Protein AF-A0A972MQU6-F1 (afdb_monomer)

Secondary structure (DSSP, 8-state):
-EEEEEHHHHHH-TTHHHH-SEEEEEETTTTEEEEEEE-HHHHHHHHHHHHHHHHHHHHHHHHHHHHHHHHHTSS-TT--HHHHHHHHHHHHHHHTTTT-

Structure (mmCIF, N/CA/C/O backbone):
data_AF-A0A972MQU6-F1
#
_entry.id   AF-A0A972MQU6-F1
#
loop_
_atom_site.group_PDB
_atom_site.id
_atom_site.type_symbol
_atom_site.label_atom_id
_atom_site.label_alt_id
_atom_site.label_comp_id
_atom_site.label_asym_id
_atom_site.label_entity_id
_atom_site.label_seq_id
_atom_site.pdbx_PDB_ins_code
_atom_site.Cartn_x
_atom_site.Cartn_y
_atom_site.Cartn_z
_atom_site.occupancy
_atom_site.B_iso_or_equiv
_atom_site.auth_seq_id
_atom_site.auth_comp_id
_atom_site.auth_asym_id
_atom_site.auth_atom_id
_atom_site.pdbx_PDB_model_num
ATOM 1 N N . MET A 1 1 ? -9.882 8.830 4.722 1.00 69.69 1 MET A N 1
ATOM 2 C CA . MET A 1 1 ? -9.350 9.333 6.018 1.00 69.69 1 MET A CA 1
ATOM 3 C C . MET A 1 1 ? -8.235 8.416 6.510 1.00 69.69 1 MET A C 1
ATOM 5 O O . MET A 1 1 ? -8.321 7.220 6.249 1.00 69.69 1 MET A O 1
ATOM 9 N N . THR A 1 2 ? -7.221 8.954 7.201 1.00 84.31 2 THR A N 1
ATOM 10 C CA . THR A 1 2 ? -6.039 8.200 7.673 1.00 84.31 2 THR A CA 1
ATOM 11 C C . THR A 1 2 ? -6.000 8.139 9.196 1.00 84.31 2 THR A C 1
ATOM 13 O O . THR A 1 2 ? -6.266 9.147 9.851 1.00 84.31 2 THR A O 1
ATOM 16 N N . LYS A 1 3 ? -5.635 6.987 9.766 1.00 89.88 3 LYS A N 1
ATOM 17 C CA . LYS A 1 3 ? -5.463 6.823 11.216 1.00 89.88 3 LYS A CA 1
ATOM 18 C C . LYS A 1 3 ? -4.208 6.034 11.551 1.00 89.88 3 LYS A C 1
ATOM 20 O O . LYS A 1 3 ? -3.874 5.092 10.849 1.00 89.88 3 LYS A O 1
ATOM 25 N N . ARG A 1 4 ? -3.543 6.383 12.651 1.00 91.38 4 ARG A N 1
ATOM 26 C CA . ARG A 1 4 ? -2.405 5.628 13.185 1.00 91.38 4 ARG A CA 1
ATOM 27 C C . ARG A 1 4 ? -2.813 4.859 14.433 1.00 91.38 4 ARG A C 1
ATOM 29 O O . ARG A 1 4 ? -3.387 5.446 15.349 1.00 91.38 4 ARG A O 1
ATOM 36 N N . ILE A 1 5 ? -2.511 3.563 14.474 1.00 93.06 5 ILE A N 1
ATOM 37 C CA . ILE A 1 5 ? -2.854 2.683 15.595 1.00 93.06 5 ILE A CA 1
ATOM 38 C C . ILE A 1 5 ? -1.705 1.764 15.990 1.00 93.06 5 ILE A C 1
ATOM 40 O O . ILE A 1 5 ? -0.831 1.422 15.195 1.00 93.06 5 ILE A O 1
ATOM 44 N N . GLY A 1 6 ? -1.745 1.317 17.245 1.00 92.69 6 GLY A N 1
ATOM 45 C CA . GLY A 1 6 ? -0.802 0.318 17.730 1.00 92.69 6 GLY A CA 1
ATOM 46 C C . GLY A 1 6 ? -1.145 -1.079 17.212 1.00 92.69 6 GLY A C 1
ATOM 47 O O . GLY A 1 6 ? -2.316 -1.445 17.155 1.00 92.69 6 GLY A O 1
ATOM 48 N N . ILE A 1 7 ? -0.147 -1.921 16.947 1.00 89.75 7 ILE A N 1
ATOM 49 C CA . ILE A 1 7 ? -0.389 -3.290 16.457 1.00 89.75 7 ILE A CA 1
ATOM 50 C C . ILE A 1 7 ? -1.248 -4.144 17.412 1.00 89.75 7 ILE A C 1
ATOM 52 O O . ILE A 1 7 ? -2.109 -4.904 16.980 1.00 89.75 7 ILE A O 1
ATOM 56 N N . ARG A 1 8 ? -1.094 -3.957 18.732 1.00 90.19 8 ARG A N 1
ATOM 57 C CA . ARG A 1 8 ? -1.943 -4.614 19.750 1.00 90.19 8 ARG A CA 1
ATOM 58 C C . ARG A 1 8 ? -3.360 -4.040 19.810 1.00 90.19 8 ARG A C 1
ATOM 60 O O . ARG A 1 8 ? -4.273 -4.696 20.295 1.00 90.19 8 ARG A O 1
ATOM 67 N N . GLU A 1 9 ? -3.531 -2.787 19.404 1.00 90.31 9 GLU A N 1
ATOM 68 C CA . GLU A 1 9 ? -4.832 -2.121 19.338 1.00 90.31 9 GLU A CA 1
ATOM 69 C C . GLU A 1 9 ? -5.618 -2.634 18.132 1.00 90.31 9 GLU A C 1
ATOM 71 O O . GLU A 1 9 ? -6.769 -3.029 18.294 1.00 90.31 9 GLU A O 1
ATOM 76 N N . LEU A 1 10 ? -4.949 -2.771 16.981 1.00 90.00 10 LEU A N 1
ATOM 77 C CA . LEU A 1 10 ? -5.505 -3.402 15.785 1.00 90.00 10 LEU A CA 1
ATOM 78 C C . LEU A 1 10 ? -6.010 -4.823 16.066 1.00 90.00 10 LEU A C 1
ATOM 80 O O . LEU A 1 10 ? -7.134 -5.160 15.714 1.00 90.00 10 LEU A O 1
ATOM 84 N N . ALA A 1 11 ? -5.206 -5.639 16.755 1.00 87.38 11 ALA A N 1
ATOM 85 C CA . ALA A 1 11 ? -5.578 -7.016 17.085 1.00 87.38 11 ALA A CA 1
ATOM 86 C C . ALA A 1 11 ? -6.824 -7.120 17.987 1.00 87.38 11 ALA A C 1
ATOM 88 O O . ALA A 1 11 ? -7.496 -8.147 17.986 1.00 87.38 11 ALA A O 1
ATOM 89 N N . ARG A 1 12 ? -7.129 -6.076 18.770 1.00 91.69 12 ARG A N 1
ATOM 90 C CA . ARG A 1 12 ? -8.277 -6.046 19.692 1.00 91.69 12 ARG A CA 1
ATOM 91 C C . ARG A 1 12 ? -9.516 -5.385 19.100 1.00 91.69 12 ARG A C 1
ATOM 93 O O . ARG A 1 12 ? -10.610 -5.630 19.596 1.00 91.69 12 ARG A O 1
ATOM 100 N N . ASN A 1 13 ? -9.357 -4.542 18.083 1.00 87.44 13 ASN A N 1
ATOM 101 C CA . ASN A 1 13 ? -10.463 -3.838 17.451 1.00 87.44 13 ASN A CA 1
ATOM 102 C C . ASN A 1 13 ? -10.293 -3.809 15.930 1.00 87.44 13 ASN A C 1
ATOM 104 O O . ASN A 1 13 ? -9.726 -2.873 15.372 1.00 87.44 13 ASN A O 1
ATOM 108 N N . THR A 1 14 ? -10.8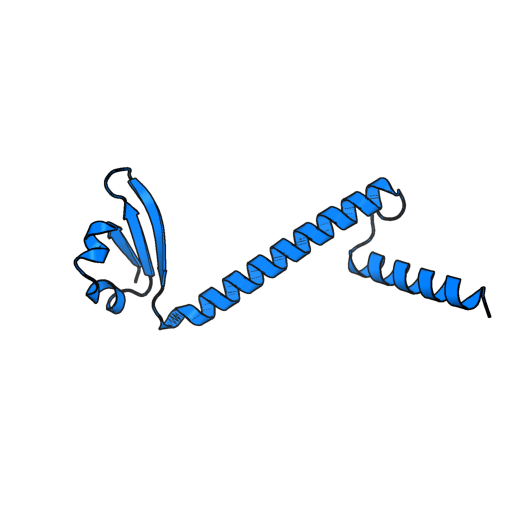23 -4.832 15.264 1.00 84.56 14 THR A N 1
ATOM 109 C CA . THR A 1 14 ? -10.772 -4.967 13.805 1.00 84.56 14 THR A CA 1
ATOM 110 C C . THR A 1 14 ? -11.821 -4.128 13.079 1.00 84.56 14 THR A C 1
ATOM 112 O O . THR A 1 14 ? -11.619 -3.832 11.908 1.00 84.56 14 THR A O 1
ATOM 115 N N . LYS A 1 15 ? -12.891 -3.669 13.752 1.00 88.81 15 LYS A N 1
ATOM 116 C CA . LYS A 1 15 ? -13.924 -2.803 13.139 1.00 88.81 15 LYS A CA 1
ATOM 117 C C . LYS A 1 15 ? -13.356 -1.505 12.574 1.00 88.81 15 LYS A C 1
ATOM 119 O O . LYS A 1 15 ? -13.891 -0.943 11.629 1.00 88.81 15 LYS A O 1
ATOM 124 N N . ILE A 1 16 ? -12.228 -1.060 13.119 1.00 87.56 16 ILE A N 1
ATOM 125 C CA . ILE A 1 16 ? -11.522 0.119 12.632 1.00 87.56 16 ILE A CA 1
ATOM 126 C C . ILE A 1 16 ? -11.092 -0.006 11.160 1.00 87.56 16 ILE A C 1
ATOM 128 O O . ILE A 1 16 ? -10.925 1.013 10.500 1.00 87.56 16 ILE A O 1
ATOM 132 N N . LEU A 1 17 ? -10.934 -1.231 10.639 1.00 86.56 17 LEU A N 1
ATOM 133 C CA . LEU A 1 17 ? -10.595 -1.494 9.237 1.00 86.56 17 LEU A CA 1
ATOM 134 C C . LEU A 1 17 ? -11.701 -1.042 8.268 1.00 86.56 17 LEU A C 1
ATOM 136 O O . LEU A 1 17 ? -11.395 -0.725 7.121 1.00 86.56 17 LEU A O 1
ATOM 140 N N . ASP A 1 18 ? -12.951 -0.971 8.734 1.00 88.81 18 ASP A N 1
ATOM 141 C CA . ASP A 1 18 ? -14.104 -0.552 7.929 1.00 88.81 18 ASP A CA 1
ATOM 142 C C . ASP A 1 18 ? -14.310 0.974 7.948 1.00 88.81 18 ASP A C 1
ATOM 144 O O . ASP A 1 18 ? -14.986 1.532 7.085 1.00 88.81 18 ASP A O 1
ATOM 148 N N . GLU A 1 19 ? -13.725 1.667 8.929 1.00 89.69 19 GLU A N 1
ATOM 149 C CA . GLU A 1 19 ? -13.951 3.099 9.170 1.00 89.69 19 GLU A CA 1
ATOM 150 C C . GLU A 1 19 ? -12.968 4.013 8.417 1.00 89.69 19 GLU A C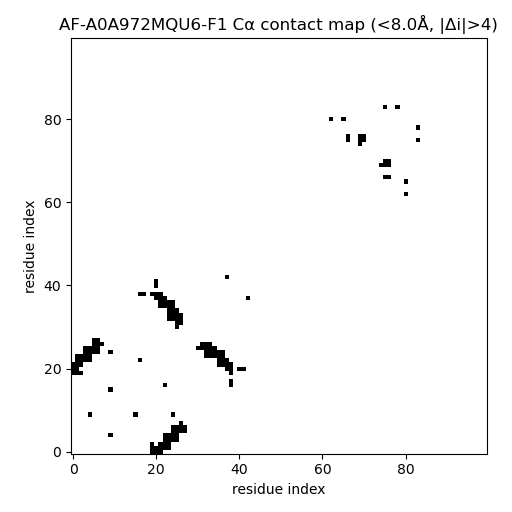 1
ATOM 152 O O . GLU A 1 19 ? -13.257 5.194 8.205 1.00 89.69 19 GLU A O 1
ATOM 157 N N . TYR A 1 20 ? -11.795 3.502 8.028 1.00 89.50 20 TYR A N 1
ATOM 158 C CA . TYR A 1 20 ? -10.710 4.311 7.462 1.00 89.50 20 TYR A CA 1
ATOM 159 C C . TYR A 1 20 ? -10.201 3.739 6.140 1.00 89.50 20 TYR A C 1
ATOM 161 O O . TYR A 1 20 ? -10.025 2.535 5.978 1.00 89.50 20 TYR A O 1
ATOM 169 N N . ASP A 1 21 ? -9.883 4.631 5.199 1.00 86.94 21 ASP A N 1
ATOM 170 C CA . ASP A 1 21 ? -9.274 4.247 3.921 1.00 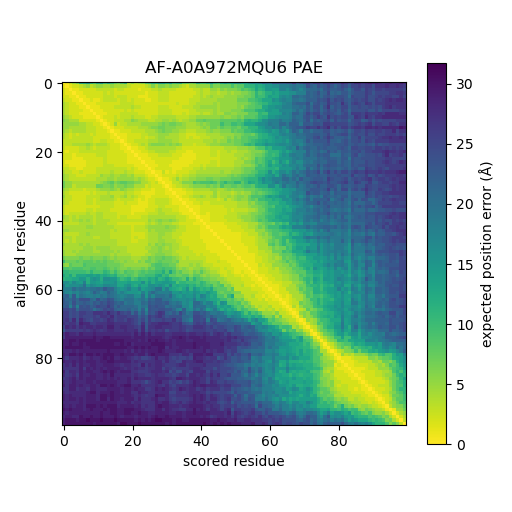86.94 21 ASP A CA 1
ATOM 171 C C . ASP A 1 21 ? -7.821 3.790 4.087 1.00 86.94 21 ASP A C 1
ATOM 173 O O . ASP A 1 21 ? -7.343 2.954 3.322 1.00 86.94 21 ASP A O 1
ATOM 177 N N . ILE A 1 22 ? -7.110 4.374 5.057 1.00 90.06 22 ILE A N 1
ATOM 178 C CA . ILE A 1 22 ? -5.694 4.112 5.322 1.00 90.06 22 ILE A CA 1
ATOM 179 C C . ILE A 1 22 ? -5.478 4.008 6.828 1.00 90.06 22 ILE A C 1
ATOM 181 O O . ILE A 1 22 ? -5.877 4.893 7.591 1.00 90.06 22 ILE A O 1
ATOM 185 N N . ILE A 1 23 ? -4.791 2.950 7.251 1.00 92.12 23 ILE A N 1
ATOM 186 C CA . ILE A 1 23 ? -4.414 2.738 8.647 1.00 92.12 23 ILE A CA 1
ATOM 187 C C . ILE A 1 23 ? -2.913 2.498 8.731 1.00 92.12 23 ILE A C 1
ATOM 189 O O . ILE A 1 23 ? -2.396 1.520 8.203 1.00 92.12 23 ILE A O 1
ATOM 193 N N . GLU A 1 24 ? -2.214 3.380 9.429 1.00 92.12 24 GLU A N 1
ATOM 194 C CA . GLU A 1 24 ? -0.808 3.233 9.781 1.00 92.12 24 GLU A CA 1
ATOM 195 C C . GLU A 1 24 ? -0.672 2.381 11.042 1.00 92.12 24 GLU A C 1
ATOM 197 O O . GLU A 1 24 ? -1.296 2.658 12.069 1.00 92.12 24 GLU A O 1
ATOM 202 N N . ILE A 1 25 ? 0.166 1.352 10.976 1.00 92.06 25 ILE A N 1
ATOM 203 C CA . ILE A 1 25 ? 0.386 0.405 12.064 1.00 92.06 25 ILE A CA 1
ATOM 204 C C . ILE A 1 25 ? 1.782 0.638 12.629 1.00 92.06 25 ILE A C 1
ATOM 206 O O . ILE A 1 25 ? 2.784 0.535 11.919 1.00 92.06 25 ILE A O 1
ATOM 210 N N . GLU A 1 26 ? 1.853 0.898 13.929 1.00 92.88 26 GLU A N 1
ATOM 211 C CA . GLU A 1 26 ? 3.107 1.032 14.670 1.00 92.88 26 GLU A CA 1
ATOM 212 C C . GLU A 1 26 ? 3.174 0.046 15.846 1.00 92.88 26 GLU A C 1
ATOM 214 O O . GLU A 1 26 ? 2.162 -0.300 16.467 1.00 92.88 26 GLU A O 1
ATOM 219 N N . ASP A 1 27 ? 4.376 -0.396 16.207 1.00 92.00 27 ASP A N 1
ATOM 220 C CA . ASP A 1 27 ? 4.614 -0.942 17.540 1.00 92.00 27 ASP A CA 1
ATOM 221 C C . ASP A 1 27 ? 4.917 0.218 18.498 1.00 92.00 27 ASP A C 1
ATOM 223 O O . ASP A 1 27 ? 6.020 0.759 18.562 1.00 92.00 27 ASP A O 1
ATOM 227 N N . LYS A 1 28 ? 3.906 0.591 19.288 1.00 90.88 28 LYS A N 1
ATOM 228 C CA . LYS A 1 28 ? 3.995 1.670 20.284 1.00 90.88 28 LYS A CA 1
ATOM 229 C C . LYS A 1 28 ? 5.096 1.447 21.329 1.00 90.88 28 LYS A C 1
ATOM 231 O O . LYS A 1 28 ? 5.528 2.412 21.950 1.00 90.88 28 LYS A O 1
ATOM 236 N N . ARG A 1 29 ? 5.554 0.203 21.547 1.00 89.56 29 ARG A N 1
ATOM 237 C CA . ARG A 1 29 ? 6.596 -0.100 22.542 1.00 89.56 29 ARG A CA 1
ATOM 238 C C . ARG A 1 29 ? 7.962 0.430 22.113 1.00 89.56 29 ARG A C 1
ATOM 240 O O . ARG A 1 29 ? 8.671 0.989 22.939 1.00 89.56 29 ARG A O 1
ATOM 247 N N . ASN A 1 30 ? 8.333 0.232 20.851 1.00 92.00 30 ASN A N 1
ATOM 248 C CA . ASN A 1 30 ? 9.626 0.652 20.304 1.00 92.00 30 ASN A CA 1
ATOM 249 C C . ASN A 1 30 ? 9.507 1.821 19.308 1.00 92.00 30 ASN A C 1
ATOM 251 O O . ASN A 1 30 ? 10.514 2.226 18.737 1.00 92.00 30 ASN A O 1
ATOM 255 N N . LYS A 1 31 ? 8.298 2.375 19.128 1.00 88.56 31 LYS A N 1
ATOM 256 C CA . LYS A 1 31 ? 7.972 3.435 18.158 1.00 88.56 31 LYS A CA 1
ATOM 257 C C . LYS A 1 31 ? 8.358 3.062 16.722 1.00 88.56 31 LYS A C 1
ATOM 259 O O . LYS A 1 31 ? 8.689 3.926 15.915 1.00 88.56 31 LYS A O 1
ATOM 264 N N . GLU A 1 32 ? 8.326 1.771 16.409 1.00 92.00 32 GLU A N 1
ATOM 265 C CA . GLU A 1 32 ? 8.684 1.265 15.092 1.00 92.00 32 GLU A CA 1
ATOM 266 C C . GLU A 1 32 ? 7.447 1.207 14.196 1.00 92.00 32 GLU A C 1
ATOM 268 O O . GLU A 1 32 ? 6.426 0.611 14.549 1.00 92.00 32 GLU A O 1
ATOM 273 N N . PHE A 1 33 ? 7.546 1.800 13.010 1.00 90.38 33 PHE A N 1
ATOM 274 C CA . PHE A 1 33 ? 6.519 1.685 11.986 1.00 90.38 33 PHE A CA 1
ATOM 275 C C . PHE A 1 33 ? 6.536 0.275 11.385 1.00 90.38 33 PHE A C 1
ATOM 277 O O . PHE A 1 33 ? 7.569 -0.185 10.903 1.00 90.38 33 PHE A O 1
ATOM 284 N N . LYS A 1 34 ? 5.396 -0.417 11.417 1.00 90.38 34 LYS A N 1
ATOM 285 C CA . LYS A 1 34 ? 5.273 -1.806 10.952 1.00 90.38 34 LYS A CA 1
ATOM 286 C C . LYS A 1 34 ? 4.651 -1.916 9.569 1.00 90.38 34 LYS A C 1
ATOM 288 O O . LYS A 1 34 ? 4.969 -2.856 8.848 1.00 90.38 34 LYS A O 1
ATOM 293 N N . GLY A 1 35 ? 3.790 -0.977 9.187 1.00 89.25 35 GLY A N 1
ATOM 294 C CA . GLY A 1 35 ? 3.206 -0.971 7.852 1.00 89.25 35 GLY A CA 1
ATOM 295 C C . GLY A 1 35 ? 1.939 -0.141 7.741 1.00 89.25 35 GLY A C 1
ATOM 296 O O . GLY A 1 35 ? 1.565 0.592 8.654 1.00 89.25 35 GLY A O 1
ATOM 297 N N . ILE A 1 36 ? 1.278 -0.282 6.596 1.00 91.69 36 ILE A N 1
ATOM 298 C CA . ILE A 1 36 ? 0.008 0.364 6.281 1.00 91.69 36 ILE A CA 1
ATOM 299 C C . ILE A 1 36 ? -0.992 -0.700 5.837 1.00 91.69 36 ILE A C 1
ATOM 301 O O . ILE A 1 36 ? -0.661 -1.584 5.050 1.00 91.69 36 ILE A O 1
ATOM 305 N N . PHE A 1 37 ? -2.218 -0.580 6.329 1.00 90.62 37 PHE A N 1
ATOM 306 C CA . PHE A 1 37 ? -3.390 -1.218 5.755 1.00 90.62 37 PHE A CA 1
ATOM 307 C C . PHE A 1 37 ? -4.115 -0.213 4.860 1.00 90.62 37 PHE A C 1
ATOM 309 O O . PHE A 1 37 ? -4.247 0.963 5.209 1.00 90.62 37 PHE A O 1
ATOM 316 N N . VAL A 1 38 ? -4.596 -0.691 3.717 1.00 90.75 38 VAL A N 1
ATOM 317 C CA . VAL A 1 38 ? -5.381 0.088 2.762 1.00 90.75 38 VAL A CA 1
ATOM 318 C C . VAL A 1 38 ? -6.733 -0.592 2.602 1.00 90.75 38 VAL A C 1
ATOM 320 O O . VAL A 1 38 ? -6.791 -1.812 2.440 1.00 90.75 38 VAL A O 1
ATOM 323 N N . SER A 1 39 ? -7.813 0.188 2.641 1.00 91.12 39 SER A N 1
ATOM 324 C CA . SER A 1 39 ? -9.163 -0.348 2.486 1.00 91.12 39 SER A CA 1
ATOM 325 C C . SER A 1 39 ? -9.346 -1.038 1.132 1.00 91.12 39 SER A C 1
ATOM 327 O O . SER A 1 39 ? -8.728 -0.680 0.123 1.00 91.12 39 SER A O 1
ATOM 329 N N . ALA A 1 40 ? -10.254 -2.015 1.092 1.00 88.81 40 ALA A N 1
ATOM 330 C CA . ALA A 1 40 ? -10.522 -2.815 -0.105 1.00 88.81 40 ALA A CA 1
ATOM 331 C C . ALA A 1 40 ? -10.879 -1.963 -1.338 1.00 88.81 40 ALA A C 1
ATOM 333 O O . ALA A 1 40 ? -10.551 -2.335 -2.462 1.00 88.81 40 ALA A O 1
ATOM 334 N N . LYS A 1 41 ? -11.479 -0.782 -1.126 1.00 90.81 41 LYS A N 1
ATOM 335 C CA . LYS A 1 41 ? -11.795 0.197 -2.176 1.00 90.81 41 LYS A CA 1
ATOM 336 C C . LYS A 1 41 ? -10.573 0.584 -3.015 1.00 90.81 41 LYS A C 1
ATOM 338 O O . LYS A 1 41 ? -10.706 0.804 -4.216 1.00 90.81 41 LYS A O 1
ATOM 343 N N . TRP A 1 42 ? -9.401 0.674 -2.390 1.00 89.44 42 TRP A N 1
ATOM 344 C CA . TRP A 1 42 ? -8.164 1.118 -3.032 1.00 89.44 42 TRP A CA 1
ATOM 345 C C . TRP A 1 42 ? -7.158 -0.013 -3.250 1.00 89.44 42 TRP A C 1
ATOM 347 O O . TRP A 1 42 ? -6.174 0.199 -3.953 1.00 89.44 42 TRP A O 1
ATOM 357 N N . ALA A 1 43 ? -7.405 -1.206 -2.696 1.00 86.69 43 ALA A N 1
ATOM 358 C CA . ALA A 1 43 ? -6.475 -2.335 -2.726 1.00 86.69 43 ALA A CA 1
ATOM 359 C C . ALA A 1 43 ? -5.981 -2.655 -4.145 1.00 86.69 43 ALA A C 1
ATOM 361 O O . ALA A 1 43 ? -4.777 -2.654 -4.384 1.00 86.69 43 ALA A O 1
ATOM 362 N N . LYS A 1 44 ? -6.901 -2.804 -5.107 1.00 89.25 44 LYS A N 1
ATOM 363 C CA . LYS A 1 44 ? -6.551 -3.118 -6.501 1.00 89.25 44 LYS A CA 1
ATOM 364 C C . LYS A 1 44 ? -5.681 -2.038 -7.153 1.00 89.25 44 LYS A C 1
ATOM 366 O O . LYS A 1 44 ? -4.697 -2.346 -7.812 1.00 89.25 44 LYS A O 1
ATOM 371 N N . TRP A 1 45 ? -6.019 -0.766 -6.942 1.00 91.38 45 TRP A N 1
ATOM 372 C CA . TRP A 1 45 ? -5.227 0.346 -7.473 1.00 91.38 45 TRP A CA 1
ATOM 373 C C . TRP A 1 45 ? -3.818 0.378 -6.862 1.00 91.38 45 TRP A C 1
ATOM 375 O O . TRP A 1 45 ? -2.836 0.573 -7.576 1.00 91.38 45 TRP A O 1
ATOM 385 N N . VAL A 1 46 ? -3.704 0.139 -5.551 1.00 90.62 46 VAL A N 1
ATOM 386 C CA . VAL A 1 46 ? -2.408 0.083 -4.862 1.00 90.62 46 VAL A CA 1
ATOM 387 C C . VAL A 1 46 ? -1.567 -1.098 -5.348 1.00 90.62 46 VAL A C 1
ATOM 389 O O . VAL A 1 46 ? -0.373 -0.921 -5.585 1.00 90.62 46 VAL A O 1
ATOM 392 N N . GLU A 1 47 ? -2.160 -2.278 -5.531 1.00 88.19 47 GLU A N 1
ATOM 393 C CA . GLU A 1 47 ? -1.472 -3.452 -6.081 1.00 88.19 47 GLU A CA 1
ATOM 394 C C . GLU A 1 47 ? -0.897 -3.166 -7.472 1.00 88.19 47 GLU A C 1
ATOM 396 O O . GLU A 1 47 ? 0.302 -3.356 -7.693 1.00 88.19 47 GLU A O 1
ATOM 401 N N . GLU A 1 48 ? -1.713 -2.617 -8.375 1.00 92.75 48 GLU A N 1
ATOM 402 C CA . GLU A 1 48 ? -1.284 -2.251 -9.728 1.00 92.75 48 GLU A CA 1
ATOM 403 C C . GLU A 1 48 ? -0.134 -1.228 -9.712 1.00 92.75 48 GLU A C 1
ATOM 405 O O . GLU A 1 48 ? 0.830 -1.347 -10.472 1.00 92.75 48 GLU A O 1
ATOM 410 N N . GLU A 1 49 ? -0.189 -0.224 -8.834 1.00 91.31 49 GLU A N 1
ATOM 411 C CA . GLU A 1 49 ? 0.887 0.763 -8.699 1.00 91.31 49 GLU A CA 1
ATOM 412 C C . GLU A 1 49 ? 2.177 0.165 -8.113 1.00 91.31 49 GLU A C 1
ATOM 414 O O . GLU A 1 49 ? 3.280 0.505 -8.559 1.00 91.31 49 GLU A O 1
ATOM 419 N N . ILE A 1 50 ? 2.072 -0.762 -7.156 1.00 87.38 50 ILE A N 1
ATOM 420 C CA . ILE A 1 50 ? 3.230 -1.487 -6.614 1.00 87.38 50 ILE A CA 1
ATOM 421 C C . ILE A 1 50 ? 3.886 -2.333 -7.710 1.00 87.38 50 ILE A C 1
ATOM 423 O O . ILE A 1 50 ? 5.115 -2.317 -7.844 1.00 87.38 50 ILE A O 1
ATOM 427 N N . GLU A 1 51 ? 3.102 -3.048 -8.515 1.00 90.19 51 GLU A N 1
ATOM 428 C CA . GLU A 1 51 ? 3.624 -3.853 -9.621 1.00 90.19 51 GLU A CA 1
ATOM 429 C C . GLU A 1 51 ? 4.307 -3.000 -10.687 1.00 90.19 51 GLU A C 1
ATOM 431 O O . GLU A 1 51 ? 5.436 -3.305 -11.089 1.00 90.19 51 GLU A O 1
ATOM 436 N N . LYS A 1 52 ? 3.690 -1.882 -11.091 1.00 90.56 52 LYS A N 1
ATOM 437 C CA . LYS A 1 52 ? 4.303 -0.931 -12.030 1.00 90.56 52 LYS A CA 1
ATOM 438 C C . LYS A 1 52 ? 5.652 -0.437 -11.521 1.00 90.56 52 LYS A C 1
ATOM 440 O O . LYS A 1 52 ? 6.621 -0.425 -12.284 1.00 90.56 52 LYS A O 1
ATOM 445 N N . LYS A 1 53 ? 5.753 -0.066 -10.240 1.00 87.31 53 LYS A N 1
ATOM 446 C CA . LYS A 1 53 ? 7.024 0.380 -9.649 1.00 87.31 53 LYS A CA 1
ATOM 447 C C . LYS A 1 53 ? 8.070 -0.730 -9.621 1.00 87.31 53 LYS A C 1
ATOM 449 O O . LYS A 1 53 ? 9.202 -0.485 -10.033 1.00 87.31 53 LYS A O 1
ATOM 454 N N . LYS A 1 54 ? 7.706 -1.955 -9.227 1.00 82.50 54 LYS A N 1
ATOM 455 C CA . LYS A 1 54 ? 8.621 -3.112 -9.262 1.00 82.50 54 LYS A CA 1
ATOM 456 C C . LYS A 1 54 ? 9.131 -3.389 -10.676 1.00 82.50 54 LYS A C 1
ATOM 458 O O . LYS A 1 54 ? 10.330 -3.588 -10.865 1.00 82.50 54 LYS A O 1
ATOM 463 N N . ALA A 1 55 ? 8.252 -3.348 -11.676 1.00 81.25 55 ALA A N 1
ATOM 464 C CA . ALA A 1 55 ? 8.625 -3.534 -13.075 1.00 81.25 55 ALA A CA 1
ATOM 465 C C . ALA A 1 55 ? 9.566 -2.422 -13.570 1.00 81.25 55 ALA A C 1
ATOM 467 O O . ALA A 1 55 ? 10.555 -2.697 -14.254 1.00 81.25 55 ALA A O 1
ATOM 468 N N . GLN A 1 56 ? 9.309 -1.169 -13.188 1.00 83.06 56 GLN A N 1
ATOM 469 C CA . GLN A 1 56 ? 10.196 -0.046 -13.496 1.00 83.06 56 GLN A CA 1
ATOM 470 C C . GLN A 1 56 ? 11.559 -0.176 -12.812 1.00 83.06 56 GLN A C 1
ATOM 472 O O . GLN A 1 56 ? 12.580 0.088 -13.443 1.00 83.06 56 GLN A O 1
ATOM 477 N N . GLU A 1 57 ? 11.611 -0.596 -11.549 1.00 81.62 57 GLU A N 1
ATOM 478 C CA . GLU A 1 57 ? 12.871 -0.833 -10.842 1.00 81.62 57 GLU A CA 1
ATOM 479 C C . GLU A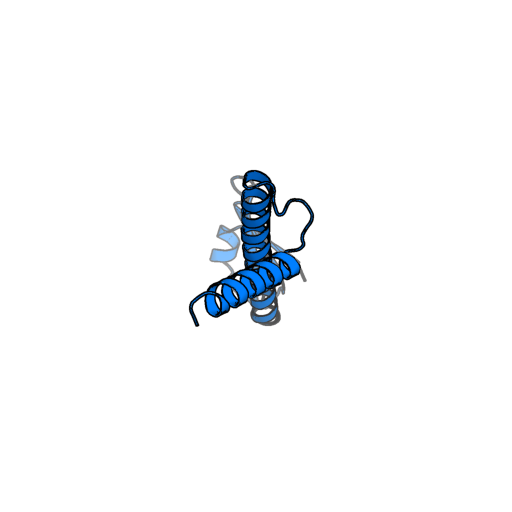 1 57 ? 13.663 -1.988 -11.453 1.00 81.62 57 GLU A C 1
ATOM 481 O O . GLU A 1 57 ? 14.869 -1.856 -11.662 1.00 81.62 57 GLU A O 1
ATOM 486 N N . ALA A 1 58 ? 12.998 -3.092 -11.800 1.00 71.19 58 ALA A N 1
ATOM 487 C CA . ALA A 1 58 ? 13.619 -4.205 -12.508 1.00 71.19 58 ALA A CA 1
ATOM 488 C C . ALA A 1 58 ? 14.196 -3.744 -13.853 1.00 71.19 58 ALA A C 1
ATOM 490 O O . ALA A 1 58 ? 15.356 -4.023 -14.160 1.00 71.19 58 ALA A O 1
ATOM 491 N N . LYS A 1 59 ? 13.434 -2.949 -14.615 1.00 69.75 59 LYS A N 1
ATOM 492 C CA . LYS A 1 59 ? 13.898 -2.352 -15.872 1.00 69.75 59 LYS A CA 1
ATOM 493 C C . LYS A 1 59 ? 15.105 -1.438 -15.657 1.00 69.75 59 LYS A C 1
ATOM 495 O O . LYS A 1 59 ? 16.093 -1.593 -16.363 1.00 69.75 59 LYS A O 1
ATOM 500 N N . LYS A 1 60 ? 15.079 -0.561 -14.647 1.00 75.31 60 LYS A N 1
ATOM 501 C CA . LYS A 1 60 ? 16.217 0.305 -14.291 1.00 75.31 60 LYS A CA 1
ATOM 502 C C . LYS A 1 60 ? 17.453 -0.497 -13.885 1.00 75.31 60 LYS A C 1
ATOM 504 O O . LYS A 1 60 ? 18.562 -0.112 -14.238 1.00 75.31 60 LYS A O 1
ATOM 509 N N . ARG A 1 61 ? 17.293 -1.612 -13.162 1.00 65.38 61 ARG A N 1
ATOM 510 C CA . ARG A 1 61 ? 18.409 -2.506 -12.805 1.00 65.38 61 ARG A CA 1
ATOM 511 C C . ARG A 1 61 ? 19.022 -3.145 -14.045 1.00 65.38 61 ARG A C 1
ATOM 513 O O . ARG A 1 61 ? 20.239 -3.108 -14.190 1.00 65.38 61 ARG A O 1
ATOM 520 N N . VAL A 1 62 ? 18.195 -3.664 -14.951 1.00 63.06 62 VAL A N 1
ATOM 521 C CA . VAL A 1 62 ? 18.659 -4.242 -16.221 1.00 63.06 62 VAL A CA 1
ATOM 522 C C . VAL A 1 62 ? 19.332 -3.180 -17.091 1.00 63.06 62 VAL A C 1
ATOM 524 O O . VAL A 1 62 ? 20.416 -3.425 -17.600 1.00 63.06 62 VAL A O 1
ATOM 527 N N . GLU A 1 63 ? 18.754 -1.985 -17.220 1.00 66.06 63 GLU A N 1
ATOM 528 C CA . GLU A 1 63 ? 19.361 -0.867 -17.957 1.00 66.06 63 GLU A CA 1
ATOM 529 C C . GLU A 1 63 ? 20.693 -0.431 -17.346 1.00 66.06 63 GLU A C 1
ATOM 531 O O . GLU A 1 63 ? 21.642 -0.172 -18.078 1.00 66.06 63 GLU A O 1
ATOM 536 N N . LYS A 1 64 ? 20.800 -0.405 -16.013 1.00 65.62 64 LYS A N 1
ATOM 537 C CA . LYS A 1 64 ? 22.054 -0.112 -15.315 1.00 65.62 64 LYS A CA 1
ATOM 538 C C . LYS A 1 64 ? 23.111 -1.172 -15.628 1.00 65.62 64 LYS A C 1
ATOM 540 O O . LYS A 1 64 ? 24.214 -0.808 -16.013 1.00 65.62 64 LYS A O 1
ATOM 545 N N . ILE A 1 65 ? 22.770 -2.458 -15.522 1.00 63.50 65 ILE A N 1
ATOM 546 C CA . ILE A 1 65 ? 23.677 -3.568 -15.862 1.00 63.50 65 ILE A CA 1
ATOM 547 C C . ILE A 1 65 ? 24.097 -3.497 -17.335 1.00 63.50 65 ILE A C 1
ATOM 549 O O . ILE A 1 65 ? 25.281 -3.596 -17.623 1.00 63.50 65 ILE A O 1
ATOM 553 N N . LEU A 1 66 ? 23.157 -3.266 -18.257 1.00 60.31 66 LEU A N 1
ATOM 554 C CA . LEU A 1 66 ? 23.438 -3.118 -19.688 1.00 60.31 66 LEU A CA 1
ATOM 555 C C . LEU A 1 66 ? 24.332 -1.913 -19.988 1.00 60.31 66 LEU A C 1
ATOM 557 O O . LEU A 1 66 ? 25.213 -2.013 -20.833 1.00 60.31 66 LEU A O 1
ATOM 561 N N . ARG A 1 67 ? 24.137 -0.790 -19.289 1.00 58.06 67 ARG A N 1
ATOM 562 C CA . ARG A 1 67 ? 24.994 0.392 -19.413 1.00 58.06 67 ARG A CA 1
ATOM 563 C C . ARG A 1 67 ? 26.405 0.106 -18.910 1.00 58.06 67 ARG A C 1
ATOM 565 O O . ARG A 1 67 ? 27.355 0.510 -19.561 1.00 58.06 67 ARG A O 1
ATOM 572 N N . PHE A 1 68 ? 26.549 -0.618 -17.798 1.00 58.72 68 PHE A N 1
ATOM 573 C CA . PHE A 1 68 ? 27.863 -1.028 -17.297 1.00 58.72 68 PHE A CA 1
ATOM 574 C C . PHE A 1 68 ? 28.547 -2.046 -18.210 1.00 58.72 68 PHE A C 1
ATOM 576 O O . PHE A 1 68 ? 29.719 -1.868 -18.510 1.00 58.72 68 PHE A O 1
ATOM 583 N N . ALA A 1 69 ? 27.828 -3.055 -18.704 1.00 54.91 69 ALA A N 1
ATOM 584 C CA . ALA A 1 69 ? 28.359 -4.008 -19.679 1.00 54.91 69 ALA A CA 1
ATOM 585 C C . ALA A 1 69 ? 28.794 -3.295 -20.972 1.00 54.91 69 ALA A C 1
ATOM 587 O O . ALA A 1 69 ? 29.905 -3.481 -21.444 1.00 54.91 69 ALA A O 1
ATOM 588 N N . GLY A 1 70 ? 27.964 -2.382 -21.477 1.00 52.62 70 GLY A N 1
ATOM 589 C CA . GLY A 1 70 ? 28.265 -1.589 -22.665 1.00 52.62 70 GLY A CA 1
ATOM 590 C C . GLY A 1 70 ? 29.346 -0.512 -22.493 1.00 52.62 70 GLY A C 1
ATOM 591 O O . GLY A 1 70 ? 29.936 -0.085 -23.483 1.00 52.62 70 GLY A O 1
ATOM 592 N N . MET A 1 71 ? 29.609 -0.067 -21.259 1.00 49.88 71 MET A N 1
ATOM 593 C CA . MET A 1 71 ? 30.757 0.781 -20.911 1.00 49.88 71 MET A CA 1
ATOM 594 C C . MET A 1 71 ? 32.047 -0.036 -20.780 1.00 49.88 71 MET A C 1
ATOM 596 O O . MET A 1 71 ? 33.097 0.444 -21.191 1.00 49.88 71 MET A O 1
ATOM 600 N N . LEU A 1 72 ? 31.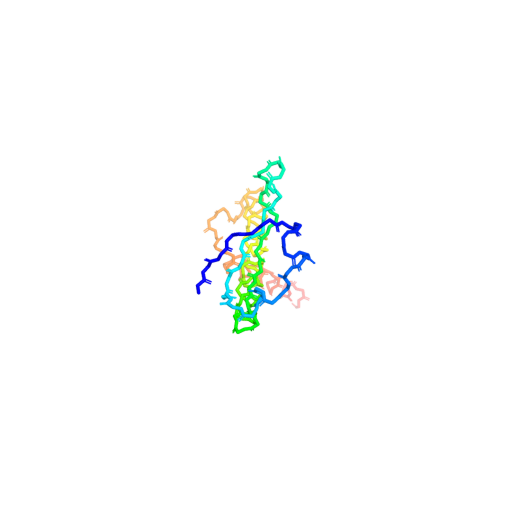974 -1.253 -20.228 1.00 51.09 72 LEU A N 1
ATOM 601 C CA . LEU A 1 72 ? 33.113 -2.171 -20.104 1.00 51.09 72 LEU A CA 1
ATOM 602 C C . LEU A 1 72 ? 33.593 -2.679 -21.471 1.00 51.09 72 LEU A C 1
ATOM 604 O O . LEU A 1 72 ? 34.796 -2.790 -21.674 1.00 51.09 72 LEU A O 1
ATOM 608 N N . ASP A 1 73 ? 32.672 -2.896 -22.412 1.00 50.88 73 ASP A N 1
ATOM 609 C CA . ASP A 1 73 ? 32.992 -3.288 -23.792 1.00 50.88 73 ASP A CA 1
ATOM 610 C C . ASP A 1 73 ? 33.353 -2.088 -24.695 1.00 50.88 73 ASP A C 1
ATOM 612 O O . ASP A 1 73 ? 33.633 -2.264 -25.876 1.00 50.88 73 ASP A O 1
ATOM 616 N N . GLY A 1 74 ? 33.334 -0.848 -24.184 1.00 53.78 74 GLY A N 1
ATOM 617 C CA . GLY A 1 74 ? 33.715 0.368 -24.923 1.00 53.78 74 GLY A CA 1
ATOM 618 C C . GLY A 1 74 ? 32.792 0.781 -26.085 1.00 53.78 74 GLY A C 1
ATOM 619 O O . GLY A 1 74 ? 32.920 1.889 -26.601 1.00 53.78 74 GLY A O 1
ATOM 620 N N . GLU A 1 75 ? 31.833 -0.054 -26.491 1.00 54.56 75 GLU A N 1
ATOM 621 C CA . GLU A 1 75 ? 31.041 0.143 -27.717 1.00 54.56 75 GLU A CA 1
ATOM 622 C C . GLU A 1 75 ? 29.707 0.898 -27.531 1.00 54.56 75 GLU A C 1
ATOM 624 O O . GLU A 1 75 ? 29.025 1.212 -28.519 1.00 54.56 75 GLU A O 1
ATOM 629 N N . ILE A 1 76 ? 29.276 1.158 -26.287 1.00 52.47 76 ILE A N 1
ATOM 630 C CA . ILE A 1 76 ? 27.858 1.467 -26.010 1.00 52.47 76 ILE A CA 1
ATOM 631 C C . ILE A 1 76 ? 27.636 2.580 -24.967 1.00 52.47 76 ILE A C 1
ATOM 633 O O . ILE A 1 76 ? 26.506 2.792 -24.526 1.00 52.47 76 ILE A O 1
ATOM 637 N N . ALA A 1 77 ? 28.674 3.328 -24.582 1.00 48.38 77 ALA A N 1
ATOM 638 C CA . ALA A 1 77 ? 28.580 4.349 -23.528 1.00 48.38 77 ALA A CA 1
ATOM 639 C C . ALA A 1 77 ? 27.466 5.405 -23.756 1.00 48.38 77 ALA A C 1
ATOM 641 O O . ALA A 1 77 ? 26.886 5.882 -22.777 1.00 48.38 77 ALA A O 1
ATOM 642 N N . ASP A 1 78 ? 27.102 5.672 -25.020 1.00 55.12 78 ASP A N 1
ATOM 643 C CA . ASP A 1 78 ? 26.173 6.743 -25.423 1.00 55.12 78 ASP A CA 1
ATOM 644 C C . ASP A 1 78 ? 24.852 6.271 -26.065 1.00 55.12 78 ASP A C 1
ATOM 646 O O . ASP A 1 78 ? 24.088 7.081 -26.591 1.00 55.12 78 ASP A O 1
ATOM 650 N N . LEU A 1 79 ? 24.540 4.971 -26.046 1.00 59.41 79 LEU A N 1
ATOM 651 C CA . LEU A 1 79 ? 23.341 4.445 -26.717 1.00 59.41 79 LEU A CA 1
ATOM 652 C C . LEU A 1 79 ? 22.219 4.123 -25.726 1.00 59.41 79 LEU A C 1
ATOM 654 O O . LEU A 1 79 ? 22.422 3.450 -24.715 1.00 59.41 79 LEU A O 1
ATOM 658 N N . SER A 1 80 ? 20.995 4.568 -26.032 1.00 58.97 80 SER A N 1
ATOM 659 C CA . SER A 1 80 ? 19.822 4.228 -25.222 1.00 58.97 80 SER A CA 1
ATOM 660 C C . SER A 1 80 ? 19.505 2.732 -25.326 1.00 58.97 80 SER A C 1
ATOM 662 O O . SER A 1 80 ? 19.808 2.089 -26.330 1.00 58.97 80 SER A O 1
ATOM 664 N N . ALA A 1 81 ? 18.810 2.155 -24.339 1.00 57.31 81 ALA A N 1
ATOM 665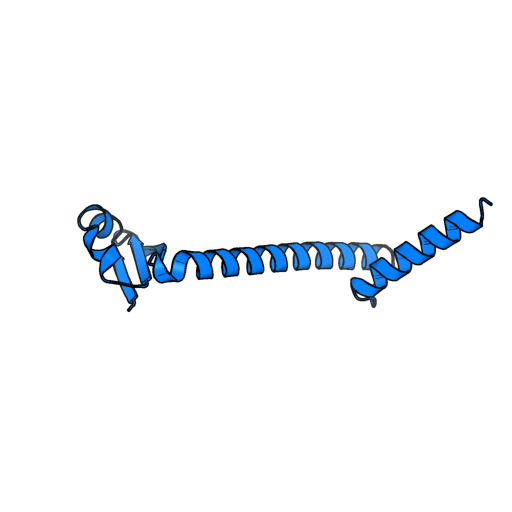 C CA . ALA A 1 81 ? 18.440 0.731 -24.349 1.00 57.31 81 ALA A CA 1
ATOM 666 C C . ALA A 1 81 ? 17.689 0.285 -25.629 1.00 57.31 81 ALA A C 1
ATOM 668 O O . ALA A 1 81 ? 17.756 -0.884 -26.019 1.00 57.31 81 ALA A O 1
ATOM 669 N N . LYS A 1 82 ? 16.991 1.211 -26.304 1.00 67.19 82 LYS A N 1
ATOM 670 C CA . LYS A 1 82 ? 16.336 0.979 -27.600 1.00 67.19 82 LYS A CA 1
ATOM 671 C C . LYS A 1 82 ? 17.355 0.833 -28.737 1.00 67.19 82 LYS A C 1
ATOM 673 O O . LYS A 1 82 ? 17.198 -0.044 -29.586 1.00 67.19 82 LYS A O 1
ATOM 678 N N . ASP A 1 83 ? 18.409 1.638 -28.718 1.00 66.00 83 ASP A N 1
ATOM 679 C CA . ASP A 1 83 ? 19.473 1.638 -29.722 1.00 66.00 83 ASP A CA 1
ATOM 680 C C . ASP A 1 83 ? 20.388 0.417 -29.580 1.00 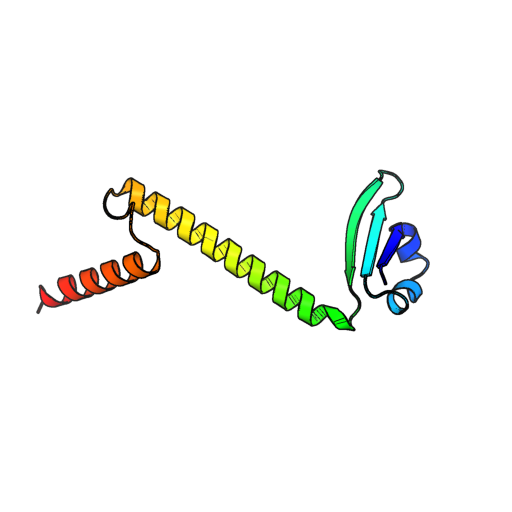66.00 83 AS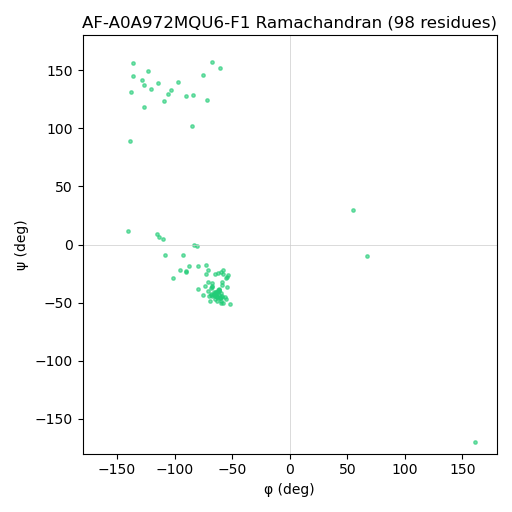P A C 1
ATOM 682 O O . ASP A 1 83 ? 20.767 -0.180 -30.587 1.00 66.00 83 ASP A O 1
ATOM 686 N N . ILE A 1 84 ? 20.641 -0.039 -28.346 1.00 65.06 84 ILE A N 1
ATOM 687 C CA . ILE A 1 84 ? 21.386 -1.282 -28.064 1.00 65.06 84 ILE A CA 1
ATOM 688 C C . ILE A 1 84 ? 20.681 -2.492 -28.687 1.00 65.06 84 ILE A C 1
ATOM 690 O O . ILE A 1 84 ? 21.295 -3.287 -29.399 1.00 65.06 84 ILE A O 1
ATOM 694 N N . ARG A 1 85 ? 19.365 -2.621 -28.467 1.00 68.38 85 ARG A N 1
ATOM 695 C CA . ARG A 1 85 ? 18.564 -3.713 -29.048 1.00 68.38 85 ARG A CA 1
ATOM 696 C C . ARG A 1 85 ? 18.573 -3.673 -30.574 1.00 68.38 85 ARG A C 1
ATOM 698 O O . ARG A 1 85 ? 18.674 -4.721 -31.206 1.00 68.38 85 ARG A O 1
ATOM 705 N N . LYS A 1 86 ? 18.494 -2.474 -31.158 1.00 72.56 86 LYS A N 1
ATOM 706 C CA . LYS A 1 86 ? 18.516 -2.273 -32.611 1.00 72.56 86 LYS A CA 1
ATOM 707 C C . LYS A 1 86 ? 19.878 -2.627 -33.216 1.00 72.56 86 LYS A C 1
ATOM 709 O O . LYS A 1 86 ? 19.904 -3.341 -34.214 1.00 72.56 86 LYS A O 1
ATOM 714 N N . LYS A 1 87 ? 20.988 -2.204 -32.597 1.00 71.31 87 LYS A N 1
ATOM 715 C CA . LYS A 1 87 ? 22.345 -2.591 -33.019 1.00 71.31 87 LYS A CA 1
ATOM 716 C C . LYS A 1 87 ? 22.534 -4.104 -32.963 1.00 71.31 87 LYS A C 1
ATOM 718 O O . LYS A 1 87 ? 22.905 -4.690 -33.971 1.00 71.31 87 LYS A O 1
ATOM 723 N N . ARG A 1 88 ? 22.186 -4.744 -31.842 1.00 66.81 88 ARG A N 1
ATOM 724 C CA . ARG A 1 88 ? 22.343 -6.198 -31.671 1.00 66.81 88 ARG A CA 1
ATOM 725 C C . ARG A 1 88 ? 21.509 -6.994 -32.681 1.00 66.81 88 ARG A C 1
ATOM 727 O O . ARG A 1 88 ? 21.990 -7.972 -33.238 1.00 66.81 88 ARG A O 1
ATOM 734 N N . ALA A 1 89 ? 20.285 -6.545 -32.971 1.00 70.12 89 ALA A N 1
ATOM 735 C CA . ALA A 1 89 ? 19.449 -7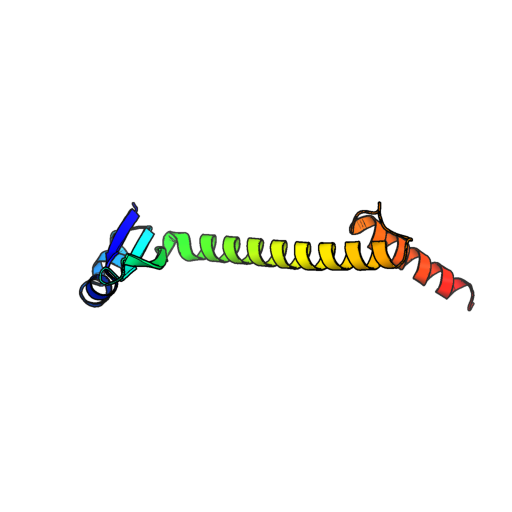.143 -34.014 1.00 70.12 89 ALA A CA 1
ATOM 736 C C . ALA A 1 89 ? 20.056 -6.983 -35.422 1.00 70.12 89 ALA A C 1
ATOM 738 O O . ALA A 1 89 ? 20.029 -7.927 -36.208 1.00 70.12 89 ALA A O 1
ATOM 739 N N . MET A 1 90 ? 20.637 -5.820 -35.736 1.00 70.94 90 MET A N 1
ATOM 740 C CA . MET A 1 90 ? 21.333 -5.589 -37.010 1.00 70.94 90 MET A CA 1
ATOM 741 C C . MET A 1 90 ? 22.613 -6.420 -37.144 1.00 70.94 90 MET A C 1
ATOM 743 O O . MET A 1 90 ? 22.919 -6.891 -38.235 1.00 70.94 90 MET A O 1
ATOM 747 N N . GLU A 1 91 ? 23.350 -6.616 -36.054 1.00 69.12 91 GLU A N 1
ATOM 748 C CA . GLU A 1 91 ? 24.581 -7.409 -36.034 1.00 69.12 91 GLU A CA 1
ATOM 749 C C . GLU A 1 91 ? 24.306 -8.902 -36.249 1.00 69.12 91 GLU A C 1
ATOM 751 O O . GLU A 1 91 ? 24.968 -9.550 -37.057 1.00 69.12 91 GLU A O 1
ATOM 756 N N . ILE A 1 92 ? 23.264 -9.430 -35.594 1.00 69.19 92 ILE A N 1
ATOM 757 C CA . ILE A 1 92 ? 22.786 -10.805 -35.797 1.00 69.19 92 ILE A CA 1
ATOM 758 C C . ILE A 1 92 ? 22.299 -10.992 -37.244 1.00 69.19 92 ILE A C 1
ATOM 760 O O . ILE A 1 92 ? 22.618 -11.998 -37.874 1.00 69.19 92 ILE A O 1
ATOM 764 N N . ALA A 1 93 ? 21.587 -10.007 -37.804 1.00 68.00 93 ALA A N 1
ATOM 765 C CA . ALA A 1 93 ? 21.130 -10.044 -39.194 1.00 68.00 93 ALA A CA 1
ATOM 766 C C . ALA A 1 93 ? 22.278 -9.960 -40.220 1.00 68.00 93 ALA A C 1
ATOM 768 O O . ALA A 1 93 ? 22.178 -10.562 -41.287 1.00 68.00 93 ALA A O 1
ATOM 769 N N . LYS A 1 94 ? 23.367 -9.239 -39.913 1.00 64.50 94 LYS A N 1
ATOM 770 C CA . LYS A 1 94 ? 24.579 -9.206 -40.750 1.00 64.50 94 LYS A CA 1
ATOM 771 C C . LYS A 1 94 ? 25.322 -10.540 -40.717 1.00 64.50 94 LYS A C 1
ATOM 773 O O . LYS A 1 94 ? 25.567 -11.106 -41.773 1.00 64.50 94 LYS A O 1
ATOM 778 N N . ARG A 1 95 ? 25.562 -11.099 -39.526 1.00 60.75 95 ARG A N 1
ATOM 779 C CA . ARG A 1 95 ? 26.196 -12.421 -39.375 1.00 60.75 95 ARG A CA 1
ATOM 780 C C . ARG A 1 95 ? 25.417 -13.548 -40.054 1.00 60.75 95 ARG A C 1
ATOM 782 O O . ARG A 1 95 ? 26.029 -14.483 -40.546 1.00 60.75 95 ARG A O 1
ATOM 789 N N . GLY A 1 96 ? 24.088 -13.459 -40.109 1.00 58.03 96 GLY A N 1
ATOM 790 C CA . GLY A 1 96 ? 23.256 -14.418 -40.842 1.00 58.03 96 GLY A CA 1
ATOM 791 C C . GLY A 1 96 ? 23.324 -14.298 -42.372 1.00 58.03 96 GLY A C 1
ATOM 792 O O . GLY A 1 96 ? 22.943 -15.240 -43.055 1.00 58.03 96 GLY A O 1
ATOM 793 N N . LYS A 1 97 ? 23.802 -13.171 -42.919 1.00 54.22 97 LYS A N 1
ATOM 794 C CA . LYS A 1 97 ? 23.991 -12.972 -44.367 1.00 54.22 97 LYS A CA 1
ATOM 795 C C . LYS A 1 97 ? 25.372 -13.385 -44.869 1.00 54.22 97 LYS A C 1
ATOM 797 O O . LYS A 1 97 ? 25.484 -13.710 -46.039 1.00 54.22 97 LYS A O 1
ATOM 802 N N . ASP A 1 98 ? 26.380 -13.411 -44.002 1.00 49.81 98 ASP A N 1
ATOM 803 C CA . ASP A 1 98 ? 27.745 -13.820 -44.368 1.00 49.81 98 ASP A CA 1
ATOM 804 C C . ASP A 1 98 ? 27.925 -15.356 -44.416 1.00 49.81 98 ASP A C 1
ATOM 806 O O . ASP A 1 98 ? 29.009 -15.845 -44.720 1.00 49.81 98 ASP A O 1
ATOM 810 N N . ILE A 1 99 ? 26.872 -16.124 -44.099 1.00 52.91 99 ILE A N 1
ATOM 811 C CA . ILE A 1 99 ? 26.858 -17.602 -44.082 1.00 52.91 99 ILE A CA 1
ATOM 812 C C . ILE A 1 99 ? 25.929 -18.163 -45.189 1.00 52.91 99 ILE A C 1
ATOM 814 O O . ILE A 1 99 ? 25.706 -19.370 -45.252 1.00 52.91 99 ILE A O 1
ATOM 818 N N . SER A 1 100 ? 25.384 -17.312 -46.072 1.00 43.50 100 SER A N 1
ATOM 819 C CA . SER A 1 100 ? 24.520 -17.721 -47.195 1.00 43.50 100 SER A CA 1
ATOM 820 C C . SER A 1 100 ? 25.126 -17.418 -48.555 1.00 43.50 100 SER A C 1
ATOM 822 O O . SER A 1 100 ? 25.880 -16.431 -48.672 1.00 43.50 100 SER A O 1
#

Radius of gyration: 24.59 Å; Cα contacts (8 Å, |Δi|>4): 77; chains: 1; bounding box: 48×27×70 Å

Mean predicted aligned error: 14.18 Å

Solvent-accessible surface area (backbone atoms only — not comparable to full-atom values): 5746 Å² total; per-residue (Å²): 96,77,47,78,45,37,54,74,51,46,76,75,45,62,71,58,60,80,76,30,48,32,38,40,33,25,40,73,90,78,71,41,80,74,50,72,50,63,25,78,92,48,39,65,63,52,51,55,52,53,51,52,49,53,53,49,51,53,50,51,52,50,51,50,51,50,44,51,53,24,45,74,68,68,81,34,75,86,54,53,78,70,50,51,54,51,49,54,52,51,51,55,56,49,60,62,54,78,77,107

Sequence (100 aa):
MTKRIGIRELARNTKILDEYDIIEIEDKRNKEFKGIFVSAKWAKWVEEEIEKKKAQEAKKRVEKILRFAGMLDGEIADLSAKDIRKKRAMEIAKRGKDIS

pLDDT: mean 76.96, std 15.02, range [43.5, 93.06]

Foldseek 3Di:
DEEEDEPVVCVVDVVVLVVDQKYWYANPVVRHTDDMDGHPVCVVVVVVVVVVVVVVVVVVVVQVVVCVVCVVVVNPVPPHPVRVVVVVVVVVVVVVVVVD

Nearest PDB structures (foldseek):
  6y21-assembly1_D  TM=5.537E-01  e=5.869E-01  Toxoplasma gondii ME49
  3tdh-assembly1_C  TM=4.377E-01  e=2.975E-01  Saccharomyces cerevisiae S288C
  2qlv-assembly2_F  TM=4.360E-01  e=5.124E-01  Saccharomyces cerevisiae
  3t4n-assembly1_C  TM=3.314E-01  e=4.473E-01  Saccharomyces cerevisiae S288C
  3te5-assembly1_C  TM=4.443E-01  e=1.082E+00  Saccharomyces cerevisiae S288C